Protein AF-A0A4V4H8J5-F1 (afdb_monomer)

Radius of gyration: 15.78 Å; Cα contacts (8 Å, |Δi|>4): 39; chains: 1; bounding box: 35×20×44 Å

Sequence (61 aa):
MTLERTTFCFICTHLASGEKDGDEVRRNLDVAEIMKRTRFQQSHRIAGPAPHLPETILEHE

Structure (mmCIF, N/CA/C/O backbone):
data_AF-A0A4V4H8J5-F1
#
_entry.id   AF-A0A4V4H8J5-F1
#
loop_
_atom_site.group_PDB
_atom_site.id
_atom_site.type_s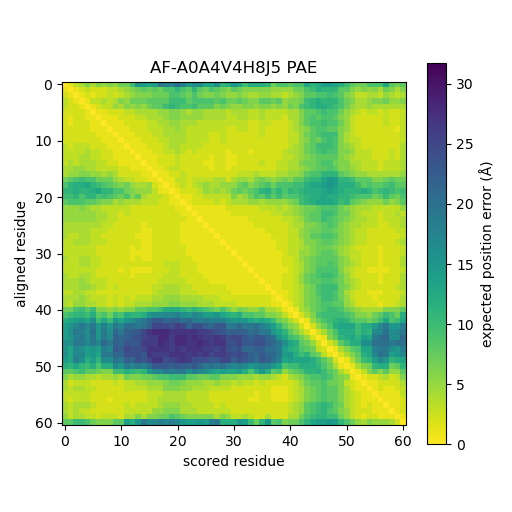ymbol
_atom_site.label_atom_id
_atom_site.label_alt_id
_atom_site.label_comp_id
_atom_site.label_asym_id
_atom_site.label_entity_id
_atom_site.label_seq_id
_atom_site.pdbx_PDB_ins_code
_atom_site.Cartn_x
_atom_site.Cartn_y
_atom_site.Cartn_z
_atom_site.occupancy
_atom_site.B_iso_or_equiv
_atom_site.auth_seq_id
_atom_site.auth_comp_id
_atom_site.auth_asym_id
_atom_site.auth_atom_id
_atom_site.pdbx_PDB_model_num
ATOM 1 N N . MET A 1 1 ? 13.603 -4.582 -9.925 1.00 70.81 1 MET A N 1
ATOM 2 C CA . MET A 1 1 ? 14.597 -5.662 -10.146 1.00 70.81 1 MET A CA 1
ATOM 3 C C . MET A 1 1 ? 14.107 -6.497 -11.318 1.00 70.81 1 MET A C 1
ATOM 5 O O . MET A 1 1 ? 12.899 -6.663 -11.422 1.00 70.81 1 MET A O 1
ATOM 9 N N . THR A 1 2 ? 14.986 -6.989 -12.193 1.00 78.81 2 THR A N 1
ATOM 10 C CA . THR A 1 2 ? 14.576 -7.716 -13.409 1.00 78.81 2 THR A CA 1
ATOM 11 C C . THR A 1 2 ? 15.341 -9.032 -13.521 1.00 78.81 2 THR A C 1
ATOM 13 O O . THR A 1 2 ? 16.554 -9.039 -13.325 1.00 78.81 2 THR A O 1
ATOM 16 N N . LEU A 1 3 ? 14.647 -10.123 -13.847 1.00 84.50 3 LEU A N 1
ATOM 17 C CA . LEU A 1 3 ? 15.219 -11.439 -14.147 1.00 84.50 3 LEU A CA 1
ATOM 18 C C . LEU A 1 3 ? 14.603 -11.940 -15.454 1.00 84.50 3 LEU A C 1
ATOM 20 O O . LEU A 1 3 ? 13.383 -11.977 -15.567 1.00 84.50 3 LEU A O 1
ATOM 24 N N . GLU A 1 4 ? 15.434 -12.280 -16.443 1.00 85.44 4 GLU A N 1
ATOM 25 C CA . GLU A 1 4 ? 14.990 -12.773 -17.761 1.00 85.44 4 GLU A CA 1
ATOM 26 C C . GLU A 1 4 ? 13.859 -11.934 -18.391 1.00 85.44 4 GLU A C 1
ATOM 28 O O . GLU A 1 4 ? 12.905 -12.458 -18.954 1.00 85.44 4 GLU A O 1
ATOM 33 N N . ARG A 1 5 ? 13.981 -10.598 -18.305 1.00 79.50 5 ARG A N 1
ATOM 34 C CA . ARG A 1 5 ? 13.006 -9.592 -18.792 1.00 79.50 5 ARG A CA 1
ATOM 35 C C . ARG A 1 5 ? 11.709 -9.468 -17.983 1.00 79.50 5 ARG A C 1
ATOM 37 O O . ARG A 1 5 ? 10.910 -8.595 -18.298 1.00 79.50 5 ARG A O 1
ATOM 44 N N . THR A 1 6 ? 11.542 -10.236 -16.912 1.00 83.25 6 THR A N 1
ATOM 45 C CA . THR A 1 6 ? 10.418 -10.103 -15.978 1.00 83.25 6 THR A CA 1
ATOM 46 C C . THR A 1 6 ? 10.802 -9.205 -14.808 1.00 83.25 6 THR A C 1
ATOM 48 O O . THR A 1 6 ? 11.869 -9.364 -14.208 1.00 83.25 6 THR A O 1
ATOM 51 N N . THR A 1 7 ? 9.945 -8.242 -14.479 1.00 86.69 7 THR A N 1
ATOM 52 C CA . THR A 1 7 ? 10.129 -7.337 -13.341 1.00 86.69 7 THR A CA 1
ATOM 53 C C . THR A 1 7 ? 9.521 -7.923 -12.077 1.00 86.69 7 THR A C 1
ATOM 55 O O . THR A 1 7 ? 8.398 -8.412 -12.092 1.00 86.69 7 THR A O 1
ATOM 58 N N . PHE A 1 8 ? 10.254 -7.838 -10.969 1.00 87.12 8 PHE A N 1
ATOM 59 C CA . PHE A 1 8 ? 9.807 -8.310 -9.661 1.00 87.12 8 PHE A CA 1
ATOM 60 C C . PHE A 1 8 ? 9.862 -7.177 -8.637 1.00 87.12 8 PHE A C 1
ATOM 62 O O . PHE A 1 8 ? 10.847 -6.426 -8.577 1.00 87.12 8 PHE A O 1
ATOM 69 N N . CYS A 1 9 ? 8.825 -7.115 -7.802 1.00 91.12 9 CYS A N 1
ATOM 70 C CA . CYS A 1 9 ? 8.727 -6.237 -6.645 1.00 91.12 9 CYS A CA 1
ATOM 71 C C . CYS A 1 9 ? 8.462 -7.081 -5.395 1.00 91.12 9 CYS A C 1
ATOM 73 O O . CYS A 1 9 ? 7.505 -7.849 -5.355 1.00 91.12 9 CYS A O 1
ATOM 75 N N . PHE A 1 10 ? 9.309 -6.937 -4.377 1.00 92.31 10 PHE A N 1
ATOM 76 C CA . PHE A 1 10 ? 9.120 -7.573 -3.076 1.00 92.31 10 PHE A CA 1
ATOM 77 C C . PHE A 1 10 ? 8.940 -6.482 -2.030 1.00 92.31 10 PHE A C 1
ATOM 79 O O . PHE A 1 10 ? 9.786 -5.594 -1.908 1.00 92.31 10 PHE A O 1
ATOM 86 N N . ILE A 1 11 ? 7.844 -6.553 -1.279 1.00 92.69 11 ILE A N 1
ATOM 87 C CA . ILE A 1 11 ? 7.483 -5.563 -0.266 1.00 92.69 11 ILE A CA 1
ATOM 88 C C . ILE A 1 11 ? 7.402 -6.279 1.078 1.00 92.69 11 ILE A C 1
ATOM 90 O O . ILE A 1 11 ? 6.625 -7.215 1.246 1.00 92.69 11 ILE A O 1
ATOM 94 N N . CYS A 1 12 ? 8.215 -5.835 2.033 1.00 96.75 12 CYS A N 1
ATOM 95 C CA . CYS A 1 12 ? 8.169 -6.289 3.417 1.00 96.75 12 CYS A CA 1
ATOM 96 C C . CYS A 1 12 ? 7.837 -5.088 4.298 1.00 96.75 12 CYS A C 1
ATOM 98 O O . CYS A 1 12 ? 8.565 -4.094 4.288 1.00 96.75 12 CYS A O 1
ATOM 100 N N . THR A 1 13 ? 6.724 -5.155 5.023 1.00 95.94 13 THR A N 1
ATOM 101 C CA . THR A 1 13 ? 6.224 -4.048 5.841 1.00 95.94 13 THR A CA 1
ATOM 102 C C . THR A 1 13 ? 5.698 -4.564 7.171 1.00 95.94 13 THR A C 1
ATOM 104 O O . THR A 1 13 ? 5.267 -5.709 7.298 1.00 95.94 13 THR A O 1
ATOM 107 N N . HIS A 1 14 ? 5.733 -3.695 8.177 1.00 96.94 14 HIS A N 1
ATOM 108 C CA . HIS A 1 14 ? 5.073 -3.906 9.456 1.00 96.94 14 HIS A CA 1
ATOM 109 C C . HIS A 1 14 ? 3.995 -2.829 9.588 1.00 96.94 14 HIS A C 1
ATOM 111 O O . HIS A 1 14 ? 4.312 -1.642 9.586 1.00 96.94 14 HIS A O 1
ATOM 117 N N . LEU A 1 15 ? 2.731 -3.248 9.617 1.00 96.75 15 LEU A N 1
ATOM 118 C CA . LEU A 1 15 ? 1.565 -2.361 9.629 1.00 96.75 15 LEU A CA 1
ATOM 119 C C . LEU A 1 15 ? 1.006 -2.199 11.048 1.00 96.75 15 LEU A C 1
ATOM 121 O O . LEU A 1 15 ? 1.448 -2.880 11.975 1.00 96.75 15 LEU A O 1
ATOM 125 N N . ALA A 1 16 ? 0.006 -1.329 11.212 1.00 95.31 16 ALA A N 1
ATOM 126 C CA . ALA A 1 16 ? -0.694 -1.166 12.482 1.00 95.31 16 A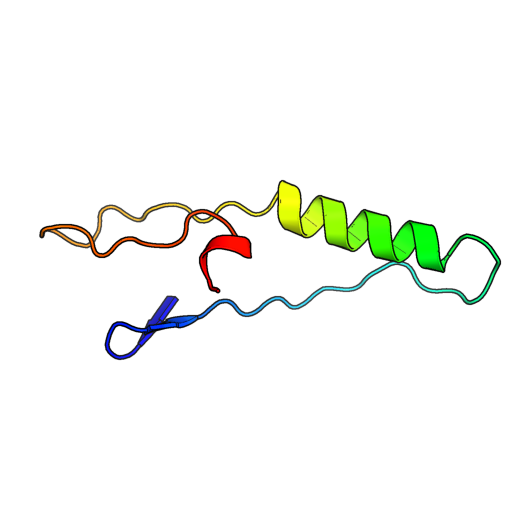LA A CA 1
ATOM 127 C C . ALA A 1 16 ? -1.220 -2.501 13.063 1.00 95.31 16 ALA A C 1
ATOM 129 O O . ALA A 1 16 ? -1.941 -3.255 12.407 1.00 95.31 16 ALA A O 1
ATOM 130 N N . SER A 1 17 ? -0.896 -2.778 14.327 1.00 94.12 17 SER A N 1
ATOM 131 C CA . SER A 1 17 ? -1.408 -3.926 15.087 1.00 94.12 17 SER A CA 1
ATOM 132 C C . SER A 1 17 ? -2.718 -3.588 15.818 1.00 94.12 17 SER A C 1
ATOM 134 O O . SER A 1 17 ? -3.093 -2.421 15.917 1.00 94.12 17 SER A O 1
ATOM 136 N N . GLY A 1 18 ? -3.416 -4.605 16.338 1.00 95.00 18 GLY A N 1
ATOM 137 C CA . GLY A 1 18 ? -4.649 -4.443 17.122 1.00 95.00 18 GLY A CA 1
ATOM 138 C C . GLY A 1 18 ? -5.910 -4.992 16.442 1.00 95.00 18 GLY A C 1
ATOM 139 O O . GLY A 1 18 ? -5.974 -5.117 15.217 1.00 95.00 18 GLY A O 1
ATOM 140 N N . GLU A 1 19 ? -6.904 -5.339 17.262 1.00 9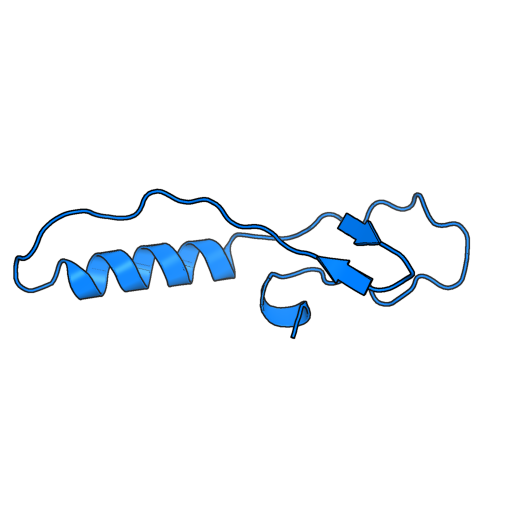3.31 19 GLU A N 1
ATOM 141 C CA . GLU A 1 19 ? -8.185 -5.949 16.855 1.00 93.31 19 GLU A CA 1
ATOM 142 C C . GLU A 1 19 ? -9.401 -5.069 17.204 1.00 93.31 19 GLU A C 1
ATOM 144 O O . GLU A 1 19 ? -10.530 -5.550 17.222 1.00 93.31 19 GLU A O 1
ATOM 149 N N . LYS A 1 20 ? -9.199 -3.782 17.522 1.00 94.19 20 LYS A N 1
ATOM 150 C CA . LYS A 1 20 ? -10.312 -2.881 17.850 1.00 94.19 20 LYS A CA 1
ATOM 151 C C . LYS A 1 20 ? -10.989 -2.365 16.584 1.00 94.19 20 LYS A C 1
ATOM 153 O O . LYS A 1 20 ? -10.383 -2.303 15.510 1.00 94.19 20 LYS A O 1
ATOM 158 N N . ASP A 1 21 ? -12.222 -1.893 16.744 1.00 90.00 21 ASP A N 1
ATOM 159 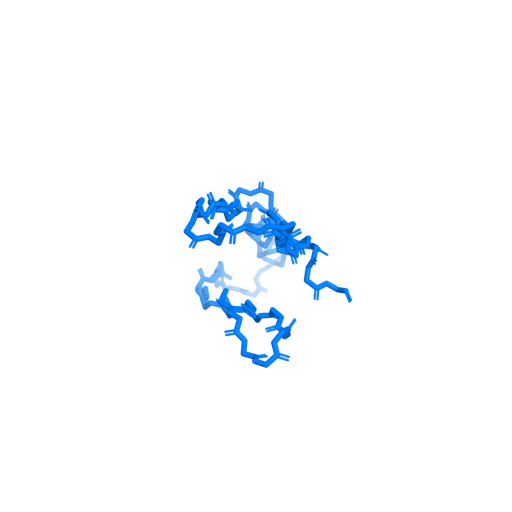C CA . ASP A 1 21 ? -12.936 -1.187 15.684 1.00 90.00 21 ASP A CA 1
ATOM 160 C C . ASP A 1 21 ? -12.108 0.006 15.179 1.00 90.00 21 ASP A C 1
ATOM 162 O O . ASP A 1 21 ? -11.683 0.875 15.945 1.00 90.00 21 ASP A O 1
ATOM 166 N N . GLY A 1 22 ? -11.856 0.028 13.868 1.00 92.56 22 GLY A N 1
ATOM 167 C CA . GLY A 1 22 ? -11.040 1.044 13.198 1.00 92.56 22 GLY A CA 1
ATOM 168 C C . GLY A 1 22 ? -9.560 0.687 13.012 1.00 92.56 22 GLY A C 1
ATOM 169 O O . GLY A 1 22 ? -8.899 1.327 12.193 1.00 92.56 22 GLY A O 1
ATOM 170 N N . ASP A 1 23 ? -9.034 -0.350 13.673 1.00 94.38 23 ASP A N 1
ATOM 171 C CA . ASP A 1 23 ? -7.647 -0.788 13.445 1.00 94.38 23 ASP A CA 1
ATOM 172 C C . ASP A 1 23 ? -7.466 -1.391 12.041 1.00 94.38 23 ASP A C 1
ATOM 174 O O . ASP A 1 23 ? -6.431 -1.187 11.407 1.00 94.38 23 ASP A O 1
ATOM 178 N N . GLU A 1 24 ? -8.497 -2.053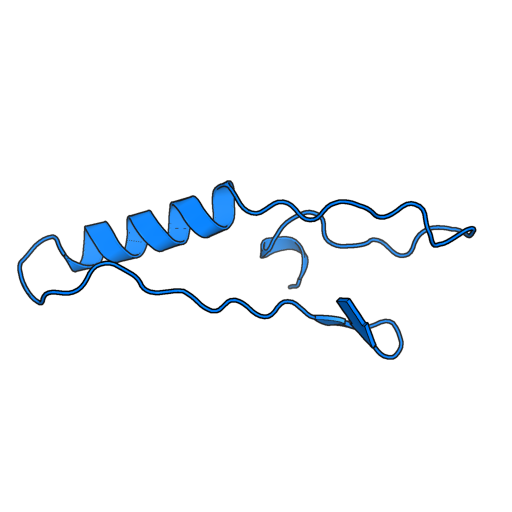 11.500 1.00 95.31 24 GLU A N 1
ATOM 179 C CA . GLU A 1 24 ? -8.522 -2.490 10.096 1.00 95.31 24 GLU A CA 1
ATOM 180 C C . GLU A 1 24 ? -8.418 -1.303 9.135 1.00 95.31 24 GLU A C 1
ATOM 182 O O . GLU A 1 24 ? -7.588 -1.308 8.226 1.00 95.31 24 GLU A O 1
ATOM 187 N N . VAL A 1 25 ? -9.206 -0.249 9.372 1.00 96.50 25 VAL A N 1
ATOM 188 C CA . VAL A 1 25 ? -9.173 0.966 8.549 1.00 96.50 25 VAL A CA 1
ATOM 189 C C . VAL A 1 25 ? -7.782 1.592 8.593 1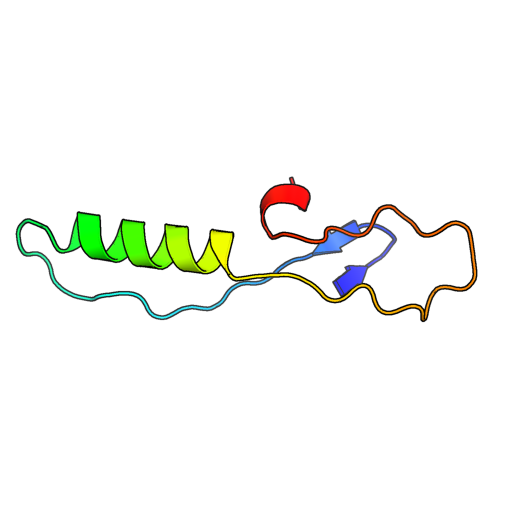.00 96.50 25 VAL A C 1
ATOM 191 O O . VAL A 1 25 ? -7.260 1.987 7.553 1.00 96.50 25 VAL A O 1
ATOM 194 N N . ARG A 1 26 ? -7.142 1.629 9.768 1.00 96.69 26 ARG A N 1
ATOM 195 C CA . ARG A 1 26 ? -5.770 2.130 9.907 1.00 96.69 26 ARG A CA 1
ATOM 196 C C . ARG A 1 26 ? -4.766 1.286 9.113 1.00 96.69 26 ARG A C 1
ATOM 198 O O . ARG A 1 26 ? -3.976 1.863 8.376 1.00 96.69 26 ARG A O 1
ATOM 205 N N . ARG A 1 27 ? -4.836 -0.050 9.178 1.00 97.50 27 ARG A N 1
ATOM 206 C CA . ARG A 1 27 ? -3.983 -0.932 8.354 1.00 97.50 27 ARG A CA 1
ATOM 207 C C . ARG A 1 27 ? -4.184 -0.708 6.858 1.00 97.50 27 ARG A C 1
ATOM 209 O O . ARG A 1 27 ? -3.211 -0.653 6.112 1.00 97.50 27 ARG A O 1
ATOM 216 N N . ASN A 1 28 ? -5.429 -0.548 6.417 1.00 97.19 28 ASN A N 1
ATOM 217 C CA . ASN A 1 28 ? -5.737 -0.291 5.011 1.00 97.19 28 ASN A CA 1
ATOM 218 C C . ASN A 1 28 ? -5.190 1.072 4.558 1.00 97.19 28 ASN A C 1
ATOM 220 O O . ASN A 1 28 ? -4.683 1.191 3.443 1.00 97.19 28 ASN A O 1
ATOM 224 N N . LEU A 1 29 ? -5.236 2.086 5.428 1.00 97.88 29 LEU A N 1
ATOM 225 C CA . LEU A 1 29 ? -4.620 3.390 5.174 1.00 97.88 29 LEU A CA 1
ATOM 226 C C . LEU A 1 29 ? -3.092 3.301 5.088 1.00 97.88 29 LEU A C 1
ATOM 228 O O . LEU A 1 29 ? -2.514 3.923 4.197 1.00 97.88 29 LEU A O 1
ATOM 232 N N . ASP A 1 30 ? -2.448 2.506 5.947 1.00 97.62 30 ASP A N 1
ATOM 233 C CA . ASP A 1 30 ? -1.003 2.265 5.864 1.00 9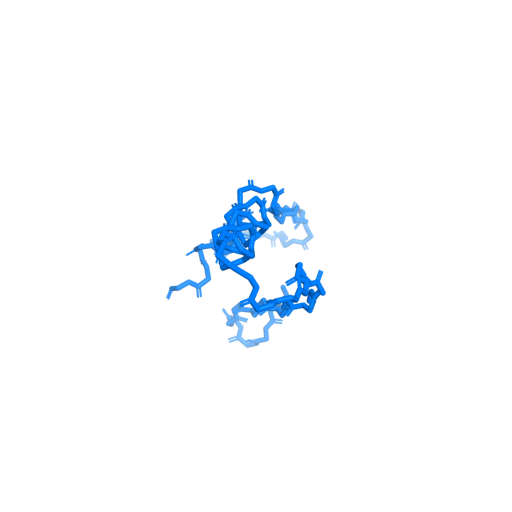7.62 30 ASP A CA 1
ATOM 234 C C . ASP A 1 30 ? -0.636 1.670 4.491 1.00 97.62 30 ASP A C 1
ATOM 236 O O . ASP A 1 30 ? 0.266 2.174 3.818 1.00 97.62 30 ASP A O 1
ATOM 240 N N . VAL A 1 31 ? -1.377 0.650 4.028 1.00 97.38 31 VAL A N 1
ATOM 241 C CA . VAL A 1 31 ? -1.191 0.045 2.694 1.00 97.38 31 VAL A CA 1
ATOM 242 C C . VAL A 1 31 ? -1.412 1.071 1.584 1.00 97.38 31 VAL A C 1
ATOM 244 O O . VAL A 1 31 ? -0.573 1.191 0.692 1.00 97.38 31 VAL A O 1
ATOM 247 N N . ALA A 1 32 ? -2.501 1.841 1.639 1.00 97.38 32 ALA A N 1
ATOM 248 C CA . ALA A 1 32 ? -2.797 2.858 0.634 1.00 97.38 32 ALA A CA 1
ATOM 249 C C . ALA A 1 32 ? -1.668 3.897 0.524 1.00 97.38 32 ALA A C 1
ATOM 251 O O . ALA A 1 32 ? -1.281 4.285 -0.582 1.00 97.38 32 ALA A O 1
ATOM 252 N N . GLU A 1 33 ? -1.089 4.307 1.654 1.00 97.44 33 GLU A N 1
ATOM 253 C CA . GLU A 1 33 ? 0.011 5.265 1.656 1.00 97.44 33 GLU A CA 1
ATOM 254 C C . GLU A 1 33 ? 1.326 4.645 1.165 1.00 97.44 33 GLU A C 1
ATOM 256 O O . GLU A 1 33 ? 2.068 5.312 0.443 1.00 97.44 33 GLU A O 1
ATOM 261 N N . ILE A 1 34 ? 1.599 3.369 1.465 1.00 97.06 34 ILE A N 1
ATOM 262 C CA . ILE A 1 34 ? 2.738 2.630 0.891 1.00 97.06 34 ILE A CA 1
ATOM 263 C C . ILE A 1 34 ? 2.625 2.587 -0.637 1.00 97.06 34 ILE A C 1
ATOM 265 O O . ILE A 1 34 ? 3.593 2.919 -1.328 1.00 97.06 34 ILE A O 1
ATOM 269 N N . MET A 1 35 ? 1.447 2.250 -1.168 1.00 94.88 35 MET A N 1
ATOM 270 C CA . MET A 1 35 ? 1.196 2.189 -2.613 1.00 94.88 35 MET A CA 1
ATOM 271 C C . MET A 1 35 ? 1.373 3.556 -3.278 1.00 94.88 35 MET A C 1
ATOM 273 O O . MET A 1 35 ? 1.987 3.662 -4.336 1.00 94.88 35 MET A O 1
ATOM 277 N N . LYS A 1 36 ? 0.880 4.617 -2.631 1.00 95.38 36 LYS A N 1
ATOM 278 C CA . LYS A 1 36 ? 0.949 5.989 -3.141 1.00 95.38 36 LYS A CA 1
ATOM 279 C C . LYS A 1 36 ? 2.355 6.591 -3.079 1.00 95.38 36 LYS A C 1
ATOM 281 O O . LYS A 1 36 ? 2.727 7.358 -3.966 1.00 95.38 36 LYS A O 1
ATOM 286 N N . ARG A 1 37 ? 3.118 6.310 -2.017 1.00 95.38 37 ARG A N 1
ATOM 287 C CA . ARG A 1 37 ? 4.443 6.915 -1.784 1.00 95.38 37 ARG A CA 1
ATOM 288 C C . ARG A 1 37 ? 5.581 6.171 -2.464 1.00 95.38 37 ARG A C 1
ATOM 290 O O . ARG A 1 37 ? 6.601 6.792 -2.760 1.00 95.38 37 ARG A O 1
ATOM 297 N N . THR A 1 38 ? 5.440 4.869 -2.693 1.00 93.88 38 THR A N 1
ATOM 298 C CA . THR A 1 38 ? 6.502 4.082 -3.321 1.00 93.88 38 THR A CA 1
ATOM 299 C C . THR A 1 38 ? 6.618 4.432 -4.798 1.00 93.88 38 THR A C 1
ATOM 301 O O . THR A 1 38 ? 5.726 4.147 -5.593 1.00 93.88 38 THR A O 1
ATOM 304 N N . ARG A 1 39 ? 7.753 5.028 -5.166 1.00 91.69 39 ARG A N 1
ATOM 305 C CA . ARG A 1 39 ? 8.162 5.248 -6.554 1.00 91.69 39 ARG A CA 1
ATOM 306 C C . ARG A 1 39 ? 9.518 4.608 -6.794 1.00 91.69 39 ARG A C 1
ATOM 308 O O . ARG A 1 39 ? 10.443 4.799 -6.003 1.00 91.69 39 ARG A O 1
ATOM 315 N N . PHE A 1 40 ? 9.647 3.875 -7.889 1.00 87.56 40 PHE A N 1
ATOM 316 C CA . PHE A 1 40 ? 10.908 3.275 -8.299 1.00 87.56 40 PHE A CA 1
ATOM 317 C C . PHE A 1 40 ? 11.695 4.268 -9.149 1.00 87.56 40 PHE A C 1
ATOM 319 O O . PHE A 1 40 ? 11.178 4.846 -10.103 1.00 87.56 40 PHE A O 1
ATOM 326 N N . GLN A 1 41 ? 12.963 4.489 -8.805 1.00 77.88 41 GLN A N 1
ATOM 327 C CA . GLN A 1 41 ? 13.828 5.313 -9.640 1.00 77.88 41 GLN A CA 1
ATOM 328 C C . GLN A 1 41 ? 14.168 4.550 -10.921 1.00 77.88 41 GLN A C 1
ATOM 330 O O . GLN A 1 41 ? 14.716 3.447 -10.868 1.00 77.88 41 GLN A O 1
ATOM 335 N N . GLN A 1 42 ? 13.905 5.163 -12.074 1.00 71.19 42 GLN A N 1
ATOM 336 C CA . GLN A 1 42 ? 14.392 4.664 -13.353 1.00 71.19 42 GLN A CA 1
ATOM 337 C C . GLN A 1 42 ? 15.912 4.844 -13.399 1.00 71.19 42 GLN A C 1
ATOM 339 O O . GLN A 1 42 ? 16.436 5.920 -13.684 1.00 71.19 42 GLN A O 1
ATOM 344 N N . SER A 1 43 ? 16.663 3.794 -13.070 1.00 61.84 43 SER A N 1
ATOM 345 C CA . SER A 1 43 ? 18.106 3.826 -13.270 1.00 61.84 43 SER A CA 1
ATOM 346 C C . SER A 1 43 ? 18.386 3.842 -14.776 1.00 61.84 43 SER A C 1
ATOM 348 O O . SER A 1 43 ? 18.152 2.840 -15.448 1.00 61.84 43 SER A O 1
ATOM 350 N N . HIS A 1 44 ? 18.946 4.939 -15.296 1.00 54.56 44 HIS A N 1
ATOM 351 C CA . HIS A 1 44 ? 19.382 5.127 -16.695 1.00 54.56 44 HIS A CA 1
ATOM 352 C C . HIS A 1 44 ? 20.466 4.135 -17.187 1.00 54.56 44 HIS A C 1
ATOM 354 O O . HIS A 1 44 ? 21.117 4.363 -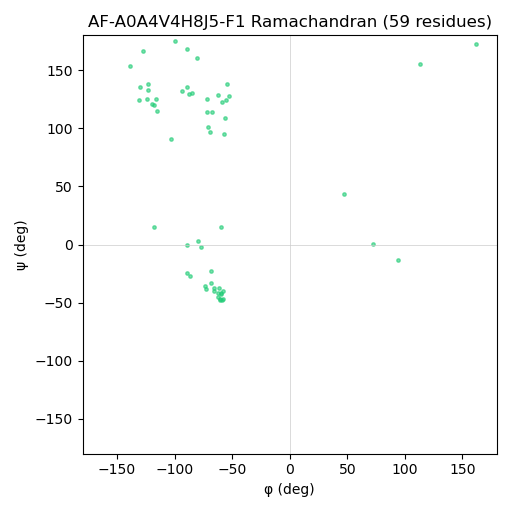18.202 1.00 54.56 44 HIS A O 1
ATOM 360 N N . ARG A 1 45 ? 20.711 3.026 -16.478 1.00 54.62 45 ARG A N 1
ATOM 361 C CA . ARG A 1 45 ? 21.799 2.081 -16.769 1.00 54.62 45 ARG A CA 1
ATOM 362 C C . ARG A 1 45 ? 21.527 1.140 -17.946 1.00 54.62 45 ARG A C 1
ATOM 364 O O . ARG A 1 45 ? 22.417 0.374 -18.296 1.00 54.62 45 ARG A O 1
ATOM 371 N N . ILE A 1 46 ? 20.354 1.199 -18.575 1.00 56.00 46 ILE A N 1
ATOM 372 C CA . ILE A 1 46 ? 20.055 0.409 -19.774 1.00 56.00 46 ILE A CA 1
ATOM 373 C C . ILE A 1 46 ? 20.144 1.335 -20.990 1.00 56.00 46 ILE A C 1
ATOM 375 O O . ILE A 1 46 ? 19.179 1.995 -21.359 1.00 56.00 46 ILE A O 1
ATOM 379 N N . ALA A 1 47 ? 21.332 1.412 -21.593 1.00 46.22 47 ALA A N 1
ATOM 380 C CA . ALA A 1 47 ? 21.521 2.035 -22.899 1.00 46.22 47 ALA A CA 1
ATOM 381 C C . ALA A 1 47 ? 20.887 1.131 -23.975 1.00 46.22 47 ALA A C 1
ATOM 383 O O . ALA A 1 47 ? 21.439 0.094 -24.334 1.00 46.22 47 ALA A O 1
ATOM 384 N N . GLY A 1 48 ? 19.691 1.497 -24.432 1.00 56.59 48 GLY A N 1
ATOM 385 C CA . GLY A 1 48 ? 18.866 0.781 -25.412 1.00 56.59 48 GLY A CA 1
ATOM 386 C C . GLY A 1 48 ? 17.416 1.279 -25.332 1.00 56.59 48 GLY A C 1
ATOM 387 O O . GLY A 1 48 ? 17.127 2.066 -24.429 1.00 56.59 48 GLY A O 1
ATOM 388 N N . PRO A 1 49 ? 16.492 0.881 -26.234 1.00 52.19 49 PRO A N 1
ATOM 389 C CA . PRO A 1 49 ? 15.072 1.176 -26.044 1.00 52.19 49 PRO A CA 1
ATOM 390 C C . PRO A 1 49 ? 14.670 0.597 -24.688 1.00 52.19 49 PRO A C 1
ATOM 392 O O . PRO A 1 49 ? 14.707 -0.620 -24.497 1.00 52.19 49 PRO A O 1
ATOM 395 N N . ALA A 1 50 ? 14.422 1.478 -23.717 1.00 57.41 50 ALA A N 1
ATOM 396 C CA . ALA A 1 50 ? 14.201 1.070 -22.344 1.00 57.41 50 ALA A CA 1
ATOM 397 C C . ALA A 1 50 ? 12.990 0.125 -22.328 1.00 57.41 50 ALA A C 1
ATOM 399 O O . ALA A 1 50 ? 11.924 0.523 -22.808 1.00 57.41 50 ALA A O 1
ATOM 400 N N . PRO A 1 51 ? 13.118 -1.121 -21.831 1.00 64.62 51 PRO A N 1
ATOM 401 C CA . PRO A 1 51 ? 11.927 -1.891 -21.508 1.00 64.62 51 PRO A CA 1
ATOM 402 C C . PRO A 1 51 ? 11.090 -1.033 -20.556 1.00 64.62 51 PRO A C 1
ATOM 404 O O . PRO A 1 51 ? 11.664 -0.359 -19.701 1.00 64.62 51 PRO A O 1
ATOM 407 N N . HIS A 1 52 ? 9.770 -1.001 -20.746 1.00 72.75 52 HIS A N 1
ATOM 408 C CA . HIS A 1 52 ? 8.853 -0.240 -19.899 1.00 72.75 52 HIS A CA 1
ATOM 409 C C . HIS A 1 52 ? 9.020 -0.714 -18.449 1.00 72.75 52 HIS A C 1
ATOM 411 O O . HIS A 1 52 ? 8.503 -1.761 -18.064 1.00 72.75 52 HIS A O 1
ATOM 417 N N . LEU A 1 53 ? 9.853 -0.009 -17.683 1.00 82.31 53 LEU A N 1
ATOM 418 C CA . LEU A 1 53 ? 10.158 -0.352 -16.305 1.00 82.31 53 LEU A CA 1
ATOM 419 C C . LEU A 1 53 ? 9.065 0.260 -15.432 1.00 82.31 53 LEU A C 1
ATOM 421 O O . LEU A 1 53 ? 8.810 1.456 -15.570 1.00 82.31 53 LEU A O 1
ATOM 425 N N . PRO A 1 54 ? 8.463 -0.520 -14.526 1.00 88.44 54 PRO A N 1
ATOM 426 C CA . PRO A 1 54 ? 7.422 -0.021 -13.647 1.00 88.44 54 PRO A CA 1
ATOM 427 C C . PRO A 1 54 ? 7.967 1.082 -12.735 1.00 88.44 54 PRO A C 1
ATOM 429 O O . PRO A 1 54 ? 8.986 0.910 -12.060 1.00 88.44 54 PRO A O 1
ATOM 432 N N . GLU A 1 55 ? 7.278 2.216 -12.707 1.00 89.75 55 GLU A N 1
ATOM 433 C CA . GLU A 1 55 ? 7.571 3.373 -11.862 1.00 89.75 55 GLU A CA 1
ATOM 434 C C . GLU A 1 55 ? 6.861 3.289 -10.508 1.00 89.75 55 GLU A C 1
ATOM 436 O O . GLU A 1 55 ? 7.321 3.870 -9.520 1.00 89.75 55 GLU A O 1
ATOM 441 N N . THR A 1 56 ? 5.759 2.544 -10.445 1.00 92.62 56 THR A N 1
ATOM 442 C CA . THR A 1 56 ? 4.950 2.340 -9.241 1.00 92.62 56 THR A CA 1
ATOM 443 C C . THR A 1 56 ? 4.728 0.857 -8.957 1.00 92.62 56 THR A C 1
ATOM 445 O O . THR A 1 56 ? 4.999 -0.013 -9.789 1.00 92.62 56 THR A O 1
ATOM 448 N N . ILE A 1 57 ? 4.248 0.540 -7.749 1.00 93.44 57 ILE A N 1
ATOM 449 C CA . ILE A 1 57 ? 3.932 -0.848 -7.375 1.00 93.44 57 ILE A CA 1
ATOM 450 C C . ILE A 1 57 ? 2.838 -1.419 -8.293 1.00 93.44 57 ILE A C 1
ATOM 452 O O . ILE A 1 57 ? 2.942 -2.571 -8.693 1.00 93.44 57 ILE A O 1
ATOM 456 N N . LEU A 1 58 ? 1.845 -0.607 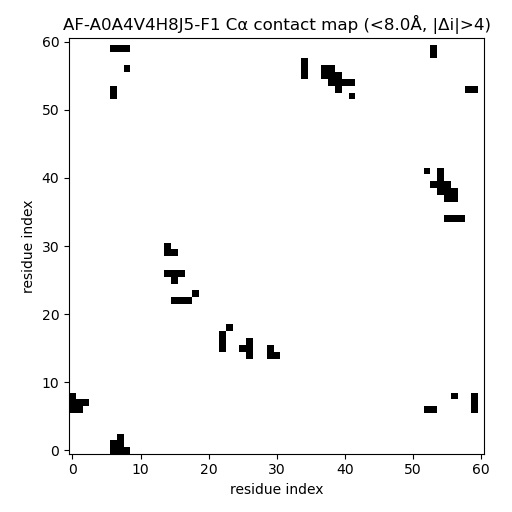-8.679 1.00 91.88 58 LEU A N 1
ATOM 457 C CA . LEU A 1 58 ? 0.711 -1.035 -9.514 1.00 91.88 58 LEU A CA 1
ATOM 458 C C . LEU A 1 58 ? 1.101 -1.385 -10.955 1.00 91.88 58 LEU A C 1
ATOM 460 O O . LEU A 1 58 ? 0.398 -2.136 -11.610 1.00 91.88 58 LEU A O 1
ATOM 464 N N . GLU A 1 59 ? 2.223 -0.871 -11.451 1.00 90.25 59 GLU A N 1
ATOM 465 C CA . GLU A 1 59 ? 2.706 -1.161 -12.808 1.00 90.25 59 GLU A CA 1
ATOM 466 C C . GLU A 1 59 ? 3.418 -2.521 -12.925 1.00 90.25 59 GLU A C 1
ATOM 468 O O . GLU A 1 59 ? 3.958 -2.842 -13.980 1.00 90.25 59 GLU A O 1
ATOM 473 N N . HIS A 1 60 ? 3.462 -3.305 -11.842 1.00 85.69 60 HIS A N 1
ATOM 474 C CA . HIS A 1 60 ? 3.972 -4.678 -11.851 1.00 85.69 60 HIS A CA 1
ATOM 475 C C . HIS A 1 60 ? 2.890 -5.738 -12.160 1.00 85.69 60 HIS A C 1
ATOM 477 O O . HIS A 1 60 ? 3.239 -6.919 -12.169 1.00 85.69 60 HIS A O 1
ATOM 483 N N . GLU A 1 61 ? 1.623 -5.347 -12.378 1.00 67.69 61 GLU A N 1
ATOM 484 C CA . GLU A 1 61 ? 0.539 -6.240 -12.846 1.00 67.69 61 GLU A CA 1
ATOM 485 C C . GLU A 1 61 ? 0.579 -6.465 -14.364 1.00 67.69 61 GLU A C 1
ATOM 487 O O . GLU A 1 61 ? 0.491 -7.645 -14.777 1.00 67.69 61 GLU A O 1
#

Secondary structure (DSSP, 8-state):
-EETTEE------------STTHHHHHHHHHHHHHHH-B----TT--SS-----SBGGGG-

Solvent-accessible surface area (backbone atoms only — not comparable to full-atom values): 4175 Å² total; per-residue (Å²): 98,74,56,98,89,42,72,57,86,87,88,85,84,85,72,68,76,74,89,54,95,61,31,64,59,50,30,53,50,51,51,51,49,51,56,71,66,46,66,52,80,84,71,82,82,61,90,61,90,68,71,92,68,55,48,40,69,77,61,70,117

InterPro domains:
  IPR036691 Endonuclease/exonuclease/phosphatase superfamily [G3DSA:3.60.10.10] (1-61)
  IPR036691 Endonuclease/exonuclease/phosphatase superfamily [SSF56219] (3-51)
  IPR045849 Inositol polyphosphate 5-phosphatase, plant [PTHR45666] (1-61)

Mean predicted aligned error: 6.27 Å

pLDDT: mean 85.28, std 14.24, range [46.22, 97.88]

Organism: Musa balbisiana (NCBI:txid52838)

Foldseek 3Di:
DDDPNQDDDDDDDDFQDDDDPCSVVRRVVVVVVCQVVDFDDPDPPDPDPDDPDDGTPVVND